Protein AF-A0A5S9MCW6-F1 (afdb_monomer_lite)

Secondary structure (DSSP, 8-state):
--TTPPPGGG--S---TT-----HHHHSPPP----GGGSS-S--EE--GGGEETTTTEE---EE-

pLDDT: mean 87.69, std 8.97, range [53.16, 95.38]

Structure (mmCIF, N/CA/C/O backbone):
data_AF-A0A5S9MCW6-F1
#
_entry.id   AF-A0A5S9MCW6-F1
#
loop_
_atom_site.group_PDB
_atom_site.id
_atom_site.type_symbol
_atom_site.label_atom_id
_atom_site.label_alt_id
_atom_site.label_comp_id
_atom_site.label_asym_id
_atom_site.label_entity_id
_atom_site.label_seq_id
_atom_site.pdbx_PDB_ins_code
_atom_site.Cartn_x
_atom_site.Cartn_y
_atom_site.Cartn_z
_atom_site.occupancy
_atom_site.B_iso_or_equiv
_atom_site.auth_seq_id
_atom_site.auth_comp_id
_atom_site.auth_asym_id
_atom_site.auth_atom_id
_atom_site.pdbx_PDB_model_num
ATOM 1 N N . MET A 1 1 ? 15.642 14.835 -13.923 1.00 53.72 1 MET A N 1
ATOM 2 C CA . MET A 1 1 ? 14.703 13.741 -13.577 1.00 53.72 1 MET A CA 1
ATOM 3 C C . MET A 1 1 ? 15.416 12.380 -13.575 1.00 53.72 1 MET A C 1
ATOM 5 O O . MET A 1 1 ? 14.759 11.367 -13.754 1.00 53.72 1 MET A O 1
ATOM 9 N N . GLU A 1 2 ? 16.736 12.329 -13.361 1.00 53.16 2 GLU A N 1
ATOM 10 C CA . GLU A 1 2 ? 17.536 11.092 -13.490 1.00 53.16 2 GLU A CA 1
ATOM 11 C C . GLU A 1 2 ? 17.768 10.357 -12.156 1.00 53.16 2 GLU A C 1
ATOM 13 O O . GLU A 1 2 ? 18.352 9.284 -12.135 1.00 53.16 2 GLU A O 1
ATOM 18 N N . GLU A 1 3 ? 17.300 10.893 -11.029 1.00 57.00 3 GLU A N 1
ATOM 19 C CA . GLU A 1 3 ? 17.825 10.517 -9.704 1.00 57.00 3 GLU A CA 1
ATOM 20 C C . GLU A 1 3 ? 17.180 9.287 -9.042 1.00 57.00 3 GLU A C 1
ATOM 22 O O . GLU A 1 3 ? 17.447 9.009 -7.878 1.00 57.00 3 GLU A O 1
ATOM 27 N N . ALA A 1 4 ? 16.341 8.527 -9.746 1.00 63.53 4 ALA A N 1
ATOM 28 C CA . ALA A 1 4 ? 15.588 7.428 -9.130 1.00 63.53 4 ALA A CA 1
ATOM 29 C C . ALA A 1 4 ? 15.795 6.060 -9.796 1.00 63.53 4 ALA A C 1
ATOM 31 O O . ALA A 1 4 ? 15.129 5.100 -9.409 1.00 63.53 4 ALA A O 1
ATOM 32 N N . ILE A 1 5 ? 16.670 5.951 -10.796 1.00 79.81 5 ILE A N 1
ATOM 33 C CA . ILE A 1 5 ? 16.876 4.702 -11.536 1.00 79.81 5 ILE A CA 1
ATOM 34 C C . ILE A 1 5 ? 17.827 3.801 -10.741 1.00 79.81 5 ILE A C 1
ATOM 36 O O . ILE A 1 5 ? 18.913 4.227 -10.357 1.00 79.81 5 ILE A O 1
ATOM 40 N N . LEU A 1 6 ? 17.404 2.566 -10.464 1.00 85.81 6 LEU A N 1
ATOM 41 C CA . LEU A 1 6 ? 18.260 1.558 -9.829 1.00 85.81 6 LEU A CA 1
ATOM 42 C C . LEU A 1 6 ? 19.429 1.190 -10.767 1.00 85.81 6 LEU A C 1
ATOM 44 O O . LEU A 1 6 ? 19.189 0.995 -11.962 1.00 85.81 6 LEU A O 1
ATOM 48 N N . PRO A 1 7 ? 20.667 1.055 -10.253 1.00 84.94 7 PRO A N 1
ATOM 49 C CA . PRO A 1 7 ? 21.817 0.667 -11.067 1.00 84.94 7 PRO A CA 1
ATOM 50 C C . PRO A 1 7 ? 21.637 -0.741 -11.647 1.00 84.94 7 PRO A C 1
ATOM 52 O O . PRO A 1 7 ? 21.002 -1.594 -11.027 1.00 84.94 7 PRO A O 1
ATOM 55 N N . ASP A 1 8 ? 22.217 -0.992 -12.823 1.00 81.69 8 ASP A N 1
ATOM 56 C CA . ASP A 1 8 ? 22.005 -2.232 -13.588 1.00 81.69 8 ASP A CA 1
ATOM 57 C C . ASP A 1 8 ? 22.402 -3.504 -12.818 1.00 81.69 8 ASP A C 1
ATOM 59 O O . ASP A 1 8 ? 21.760 -4.538 -12.971 1.00 81.69 8 ASP A O 1
ATOM 63 N N . GLU A 1 9 ? 23.395 -3.426 -11.926 1.00 84.56 9 GLU A N 1
ATOM 64 C CA . GLU A 1 9 ? 23.824 -4.548 -11.074 1.00 84.56 9 GLU A CA 1
ATOM 65 C C . GLU A 1 9 ? 22.765 -4.970 -10.033 1.00 84.56 9 GLU A C 1
ATOM 67 O O . GLU A 1 9 ? 22.762 -6.116 -9.586 1.00 84.56 9 GLU A O 1
ATOM 72 N N . GLU A 1 10 ? 21.853 -4.066 -9.648 1.00 84.81 10 GLU A N 1
ATOM 73 C CA . GLU A 1 10 ? 20.742 -4.351 -8.723 1.00 84.81 10 GLU A CA 1
ATOM 74 C C . GLU A 1 10 ? 19.470 -4.828 -9.456 1.00 84.81 10 GLU A C 1
ATOM 76 O O . GLU A 1 10 ? 18.517 -5.288 -8.818 1.00 84.81 10 GLU A O 1
ATOM 81 N N . GLN A 1 11 ? 19.421 -4.732 -10.788 1.00 89.25 11 GLN A N 1
ATOM 82 C CA . GLN A 1 11 ? 18.246 -5.112 -11.569 1.00 89.25 11 GLN A CA 1
ATOM 83 C C . GLN A 1 11 ? 18.184 -6.635 -11.730 1.00 89.25 11 GLN A C 1
ATOM 85 O O . GLN A 1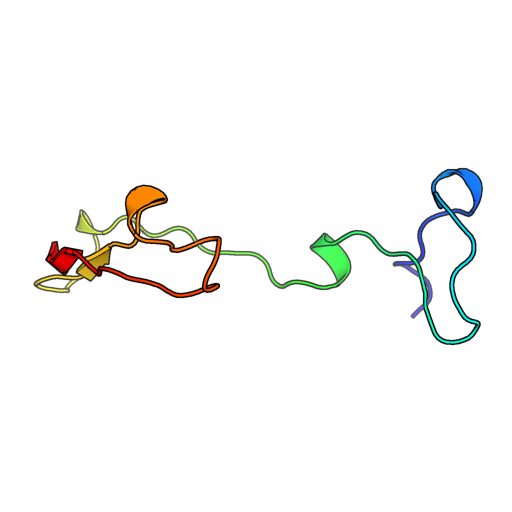 11 ? 19.085 -7.270 -12.267 1.00 89.25 11 GLN A O 1
ATOM 90 N N . SER A 1 12 ? 17.092 -7.251 -11.267 1.00 89.19 12 SER A N 1
ATOM 91 C CA . SER A 1 12 ? 16.976 -8.719 -11.250 1.00 89.19 12 SER A CA 1
ATOM 92 C C . SER A 1 12 ? 16.746 -9.340 -12.633 1.00 89.19 12 SER A C 1
ATOM 94 O O . SER A 1 12 ? 17.014 -10.525 -12.822 1.00 89.19 12 SER A O 1
ATOM 96 N N . TYR A 1 13 ? 16.183 -8.577 -13.573 1.00 91.81 13 TYR A N 1
ATOM 97 C CA . TYR A 1 13 ? 15.870 -9.020 -14.931 1.00 91.81 13 TYR A CA 1
ATOM 98 C C . TYR A 1 13 ? 15.644 -7.830 -15.872 1.00 91.81 13 TYR A C 1
ATOM 100 O O . TYR A 1 13 ? 15.324 -6.720 -15.433 1.00 91.81 13 TYR A O 1
ATOM 108 N N . GLU A 1 14 ? 15.755 -8.096 -17.176 1.00 91.12 14 GLU A N 1
ATOM 109 C CA . GLU A 1 14 ? 15.444 -7.132 -18.232 1.00 91.12 14 GLU A CA 1
ATOM 110 C C . GLU A 1 14 ? 13.944 -6.814 -18.271 1.00 91.12 14 GLU A C 1
ATOM 112 O O . GLU A 1 14 ? 13.096 -7.707 -18.341 1.00 91.12 14 GLU A O 1
ATOM 117 N N . VAL A 1 15 ? 13.613 -5.525 -18.261 1.00 92.06 15 VAL A N 1
ATOM 118 C CA . VAL A 1 15 ? 12.237 -5.024 -18.371 1.00 92.06 15 VAL A CA 1
ATOM 119 C C . VAL A 1 15 ? 11.979 -4.451 -19.771 1.00 92.06 15 VAL A C 1
ATOM 121 O O . VAL A 1 15 ? 12.922 -4.108 -20.487 1.00 92.06 15 VAL A O 1
ATOM 124 N N . PRO A 1 16 ? 10.712 -4.326 -20.209 1.00 95.19 16 PRO A N 1
ATOM 125 C CA . PRO A 1 16 ? 10.391 -3.678 -21.479 1.00 95.19 16 PRO A CA 1
ATOM 126 C C . PRO A 1 16 ? 10.971 -2.259 -21.577 1.00 95.19 16 PRO A C 1
ATOM 128 O O . PRO A 1 16 ? 11.106 -1.568 -20.573 1.00 95.19 16 PRO A O 1
ATOM 131 N N . ARG A 1 17 ? 11.238 -1.774 -22.800 1.00 88.88 17 ARG A N 1
ATOM 132 C CA . ARG A 1 17 ? 11.917 -0.478 -23.049 1.00 88.88 17 ARG A CA 1
ATOM 133 C C . ARG A 1 17 ? 11.267 0.747 -22.391 1.00 88.88 17 ARG A C 1
ATOM 135 O O . ARG A 1 17 ? 11.916 1.776 -22.261 1.00 88.88 17 ARG A O 1
ATOM 142 N N . ASN A 1 18 ? 9.984 0.672 -22.052 1.00 91.94 18 ASN A N 1
ATOM 143 C CA . ASN A 1 18 ? 9.225 1.749 -21.417 1.00 91.94 18 ASN A CA 1
ATOM 144 C C . ASN A 1 18 ? 9.076 1.586 -19.893 1.00 91.94 18 ASN A C 1
ATOM 146 O O . ASN A 1 18 ? 8.288 2.307 -19.287 1.00 91.94 18 ASN A O 1
ATOM 150 N N . TRP A 1 19 ? 9.773 0.622 -19.292 1.00 91.50 19 TRP A N 1
ATOM 151 C CA . TRP A 1 19 ? 9.786 0.361 -17.856 1.00 91.50 19 TRP A CA 1
ATOM 152 C C . TRP A 1 19 ? 11.152 0.727 -17.290 1.00 91.50 19 TRP A C 1
ATOM 154 O O . TRP A 1 19 ? 12.162 0.682 -17.988 1.00 91.50 19 TRP A O 1
ATOM 164 N N . VAL A 1 20 ? 11.178 1.085 -16.011 1.00 90.44 20 VAL A N 1
ATOM 165 C CA . VAL A 1 20 ? 12.405 1.426 -15.298 1.00 90.44 20 VAL A CA 1
ATOM 166 C C . VAL A 1 20 ? 12.357 0.834 -13.900 1.00 90.44 20 VAL A C 1
ATOM 168 O O . VAL A 1 20 ? 11.308 0.829 -13.253 1.00 90.44 20 VAL A O 1
ATOM 171 N N . TRP A 1 21 ? 13.492 0.330 -13.432 1.00 91.88 21 TRP A N 1
ATOM 172 C CA . TRP A 1 21 ? 13.644 -0.093 -12.050 1.00 91.88 21 TRP A CA 1
ATOM 173 C C . TRP A 1 21 ? 13.846 1.127 -11.153 1.00 91.88 21 TRP A C 1
ATOM 175 O O . TRP A 1 21 ? 14.690 1.979 -11.418 1.00 91.88 21 TRP A O 1
ATOM 185 N N . THR A 1 22 ? 13.082 1.210 -10.067 1.00 91.31 22 THR A N 1
ATOM 186 C CA . THR A 1 22 ? 13.244 2.247 -9.042 1.00 91.31 22 THR A CA 1
ATOM 187 C C . THR A 1 22 ? 12.951 1.685 -7.653 1.00 91.31 22 THR A C 1
ATOM 189 O O . THR A 1 22 ? 12.297 0.647 -7.521 1.00 91.31 22 THR A O 1
ATOM 192 N N . ARG A 1 23 ? 13.426 2.359 -6.600 1.00 89.62 23 ARG A N 1
ATOM 193 C CA . ARG A 1 23 ? 13.055 2.031 -5.217 1.00 89.62 23 ARG A CA 1
ATOM 194 C C . ARG A 1 23 ? 11.599 2.425 -4.970 1.00 89.62 23 ARG A C 1
ATOM 196 O O . ARG A 1 23 ? 11.146 3.470 -5.427 1.00 89.62 23 ARG A O 1
ATOM 203 N N . VAL A 1 24 ? 10.871 1.609 -4.206 1.00 90.81 24 VAL A N 1
ATOM 204 C CA . VAL A 1 24 ? 9.446 1.848 -3.898 1.00 90.81 24 VAL A CA 1
ATOM 205 C C . VAL A 1 24 ? 9.226 3.230 -3.275 1.00 90.81 24 VAL A C 1
ATOM 207 O O . VAL A 1 24 ? 8.263 3.903 -3.624 1.00 90.81 24 VAL A O 1
ATOM 210 N N . GLU A 1 25 ? 10.144 3.682 -2.421 1.00 90.56 25 GLU A N 1
ATOM 211 C CA . GLU A 1 25 ? 10.113 5.005 -1.780 1.00 90.56 25 GLU A CA 1
ATOM 212 C C . GLU A 1 25 ? 10.071 6.183 -2.767 1.00 90.56 25 GLU A C 1
ATOM 214 O O . GLU A 1 25 ? 9.503 7.220 -2.445 1.00 90.56 25 GLU A O 1
ATOM 219 N N . ASN A 1 26 ? 10.591 6.012 -3.987 1.00 90.75 26 ASN A N 1
ATOM 220 C CA . ASN A 1 26 ? 10.538 7.038 -5.032 1.00 90.75 26 ASN A CA 1
ATOM 221 C C . ASN A 1 26 ? 9.172 7.090 -5.734 1.00 90.75 26 ASN A C 1
ATOM 223 O O . ASN A 1 26 ? 8.849 8.073 -6.398 1.00 90.75 26 ASN A O 1
ATOM 227 N N . ALA A 1 27 ? 8.378 6.022 -5.619 1.00 90.19 27 ALA A N 1
ATOM 228 C CA . ALA A 1 27 ? 7.083 5.877 -6.277 1.00 90.19 27 ALA A CA 1
ATOM 229 C C . ALA A 1 27 ? 5.894 6.158 -5.343 1.00 90.19 27 ALA A C 1
ATOM 231 O O . ALA A 1 27 ? 4.784 6.402 -5.822 1.00 90.19 27 ALA A O 1
ATOM 232 N N . ILE A 1 28 ? 6.097 6.118 -4.021 1.00 93.06 28 ILE A N 1
ATOM 233 C CA . ILE A 1 28 ? 5.033 6.292 -3.026 1.00 93.06 28 ILE A CA 1
ATOM 234 C C . ILE A 1 28 ? 5.290 7.497 -2.124 1.00 93.06 28 ILE A C 1
ATOM 236 O O . ILE A 1 28 ? 6.422 7.883 -1.862 1.00 93.06 28 ILE A O 1
ATOM 240 N N . LYS A 1 29 ? 4.211 8.088 -1.609 1.00 93.56 29 LYS A N 1
ATOM 241 C CA . LYS A 1 29 ? 4.307 9.140 -0.591 1.00 93.56 29 LYS A CA 1
ATOM 242 C C . LYS A 1 29 ? 4.625 8.534 0.780 1.00 93.56 29 LYS A C 1
ATOM 244 O O . LYS A 1 29 ? 4.224 7.394 1.035 1.00 93.56 29 LYS A O 1
ATOM 249 N N . PRO A 1 30 ? 5.277 9.293 1.680 1.00 92.81 30 PRO A N 1
ATOM 250 C CA . PRO A 1 30 ? 5.444 8.865 3.062 1.00 92.81 30 PRO A CA 1
ATOM 251 C C . PRO A 1 30 ? 4.082 8.612 3.715 1.00 92.81 30 PRO A C 1
ATOM 253 O O . PRO A 1 30 ? 3.096 9.295 3.428 1.00 92.81 30 PRO A O 1
ATOM 256 N N . MET A 1 31 ? 4.038 7.610 4.587 1.00 93.75 31 MET A N 1
ATOM 257 C CA . MET A 1 31 ? 2.851 7.275 5.368 1.00 93.75 31 MET A CA 1
ATOM 258 C C . MET A 1 31 ? 2.868 8.017 6.705 1.00 93.75 31 MET A C 1
ATOM 260 O O . MET A 1 31 ? 3.929 8.288 7.265 1.00 93.75 31 MET A O 1
ATOM 264 N N . GLU A 1 32 ? 1.682 8.300 7.237 1.00 92.12 32 GLU A N 1
ATOM 265 C CA . GLU A 1 32 ? 1.509 8.920 8.549 1.00 92.12 32 GLU A CA 1
ATOM 266 C C . GLU A 1 32 ? 0.960 7.912 9.559 1.00 92.12 32 GLU A C 1
ATOM 268 O O . GLU A 1 32 ? 0.070 7.117 9.251 1.00 92.12 32 GLU A O 1
ATOM 273 N N . THR A 1 33 ? 1.452 7.994 10.794 1.00 92.00 33 THR A N 1
ATOM 274 C CA . THR A 1 33 ? 0.950 7.205 11.922 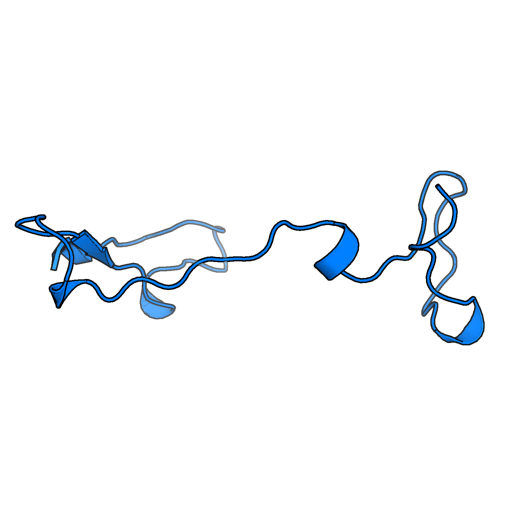1.00 92.00 33 THR A CA 1
ATOM 275 C C . THR A 1 33 ? 0.199 8.117 12.876 1.00 92.00 33 THR A C 1
ATOM 277 O O . THR A 1 33 ? 0.688 9.184 13.245 1.00 92.00 33 THR A O 1
ATOM 280 N N . ARG A 1 34 ? -0.986 7.688 13.314 1.00 88.88 34 ARG A N 1
ATOM 281 C CA . ARG A 1 34 ? -1.801 8.421 14.287 1.00 88.88 34 ARG A CA 1
ATOM 282 C C . ARG A 1 34 ? -2.206 7.494 15.419 1.00 88.88 34 ARG A C 1
ATOM 284 O O . ARG A 1 34 ? -2.596 6.355 15.184 1.00 88.88 34 ARG A O 1
ATOM 291 N N . GLU A 1 35 ? -2.137 7.996 16.645 1.00 89.25 35 GLU A N 1
ATOM 292 C CA . GLU A 1 35 ? -2.654 7.289 17.813 1.00 89.25 35 GLU A CA 1
ATOM 293 C C . GLU A 1 35 ? -4.174 7.467 17.881 1.00 89.25 35 GLU A C 1
ATOM 295 O O . GLU A 1 35 ? -4.627 8.597 18.085 1.00 89.25 35 GLU A O 1
ATOM 300 N N . PRO A 1 36 ? -4.980 6.393 17.776 1.00 88.31 36 PRO A N 1
ATOM 301 C CA . PRO A 1 36 ? -6.435 6.532 17.746 1.00 88.31 36 PRO A CA 1
ATOM 302 C C . PRO A 1 36 ? -7.014 7.196 18.999 1.00 88.31 36 PRO A C 1
ATOM 304 O O . PRO A 1 36 ? -7.978 7.941 18.910 1.00 88.31 36 PRO A O 1
ATOM 307 N N . LYS A 1 37 ? -6.374 7.001 20.162 1.00 85.44 37 LYS A N 1
ATOM 308 C CA . LYS A 1 37 ? -6.773 7.616 21.442 1.00 85.44 37 LYS A CA 1
ATOM 309 C C . LYS A 1 37 ? -6.647 9.142 21.470 1.00 85.44 37 LYS A C 1
ATOM 311 O O . LYS A 1 37 ? -7.224 9.770 22.346 1.00 85.44 37 LYS A O 1
ATOM 316 N N . LYS A 1 38 ? -5.838 9.717 20.578 1.00 86.50 38 LYS A N 1
ATOM 317 C CA . LYS A 1 38 ? -5.616 11.166 20.464 1.00 86.50 38 LYS A CA 1
ATOM 318 C C . LYS A 1 38 ? -6.480 11.794 19.368 1.00 86.50 38 LYS A C 1
ATOM 320 O O . LYS A 1 38 ? -6.285 12.959 19.039 1.00 86.50 38 LYS A O 1
ATOM 325 N N . LEU A 1 39 ? -7.366 11.017 18.745 1.00 85.25 39 LEU A N 1
ATOM 326 C CA . LEU A 1 39 ? -8.318 11.519 17.764 1.00 85.25 39 LEU A CA 1
ATOM 327 C C . LEU A 1 39 ? -9.582 11.961 18.500 1.00 85.25 39 LEU A C 1
ATOM 329 O O . LEU A 1 39 ? -10.097 11.207 19.318 1.00 85.25 39 LEU A O 1
ATOM 333 N N . ASP A 1 40 ? -10.130 13.120 18.141 1.00 80.00 40 ASP A N 1
ATOM 334 C CA . ASP A 1 40 ? -11.414 13.622 18.665 1.00 80.00 40 ASP A CA 1
ATOM 335 C C . ASP A 1 40 ? -12.635 12.838 18.127 1.00 80.00 40 ASP A C 1
ATOM 337 O O . ASP A 1 40 ? -13.756 13.341 18.085 1.00 80.00 40 ASP A O 1
ATOM 341 N N . GLY A 1 41 ? -12.422 11.609 17.652 1.00 77.69 41 GLY A N 1
ATOM 342 C CA . GLY A 1 41 ? -13.458 10.740 17.110 1.00 77.69 41 GLY A CA 1
ATOM 343 C C . GLY A 1 41 ? -13.987 9.774 18.163 1.00 77.69 41 GLY A C 1
ATOM 344 O O . GLY A 1 41 ? -13.218 9.177 18.909 1.00 77.69 41 GLY A O 1
ATOM 345 N N . GLU A 1 42 ? -15.303 9.562 18.174 1.00 77.19 42 GLU A N 1
ATOM 346 C CA . GLU A 1 42 ? -15.954 8.582 19.058 1.00 77.19 42 GLU A CA 1
ATOM 347 C C . GLU A 1 42 ? -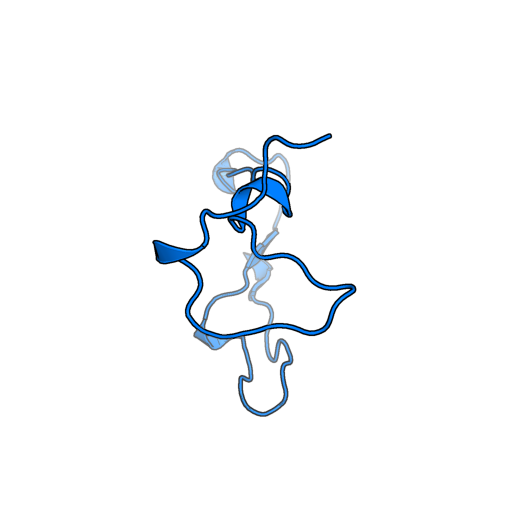15.598 7.130 18.703 1.00 77.19 42 GLU A C 1
ATOM 349 O O . GLU A 1 42 ? -15.663 6.252 19.561 1.00 77.19 42 GLU A O 1
ATOM 354 N N . ALA A 1 43 ? -15.249 6.874 17.436 1.00 85.94 43 ALA A N 1
ATOM 355 C CA . ALA A 1 43 ? -14.828 5.567 16.954 1.00 85.94 43 ALA A CA 1
ATOM 356 C C . ALA A 1 43 ? -13.993 5.653 15.665 1.00 85.94 43 ALA A C 1
ATOM 358 O O . ALA A 1 43 ? -14.082 6.621 14.907 1.00 85.94 43 ALA A O 1
ATOM 359 N N . PHE A 1 44 ? -13.238 4.597 15.367 1.00 90.19 44 PHE A N 1
ATOM 360 C CA . PHE A 1 44 ? -12.493 4.428 14.121 1.00 90.19 44 PHE A CA 1
ATOM 361 C C . PHE A 1 44 ? -12.648 3.018 13.538 1.00 90.19 44 PHE A C 1
ATOM 363 O O . PHE A 1 44 ? -12.988 2.049 14.222 1.00 90.19 44 PHE A O 1
ATOM 370 N N . HIS A 1 45 ? -12.402 2.908 12.233 1.00 91.31 45 HIS A N 1
ATOM 371 C CA . HIS A 1 45 ? -12.357 1.631 11.534 1.00 91.31 45 HIS A CA 1
ATOM 372 C C . HIS A 1 45 ? -10.971 1.006 11.678 1.00 91.31 45 HIS A C 1
ATOM 374 O O . HIS A 1 45 ? -9.962 1.624 11.344 1.00 91.31 45 HIS A O 1
ATOM 380 N N . TYR A 1 46 ? -10.937 -0.235 12.149 1.00 91.38 46 TYR A N 1
ATOM 381 C CA . TYR A 1 46 ? -9.728 -1.022 12.312 1.00 91.38 46 TYR A CA 1
ATOM 382 C C . TYR A 1 46 ? -9.741 -2.213 11.353 1.00 91.38 46 TYR A C 1
ATOM 384 O O . TYR A 1 46 ? -10.685 -3.013 11.345 1.00 91.38 46 TYR A O 1
ATOM 392 N N . ILE A 1 47 ? -8.684 -2.308 10.548 1.00 93.44 47 ILE A N 1
ATOM 393 C CA . ILE A 1 47 ? -8.448 -3.380 9.582 1.00 93.44 47 ILE A CA 1
ATOM 394 C C . ILE A 1 47 ? -7.169 -4.097 10.022 1.00 93.44 47 ILE A C 1
ATOM 396 O O . ILE A 1 47 ? -6.090 -3.511 10.000 1.00 93.44 47 ILE A O 1
ATOM 400 N N . ASP A 1 48 ? -7.309 -5.345 10.457 1.00 92.81 48 ASP A N 1
ATOM 401 C CA . ASP A 1 48 ? -6.203 -6.236 10.828 1.00 92.81 48 ASP A CA 1
ATOM 402 C C . ASP A 1 48 ? -5.876 -7.161 9.636 1.00 92.81 48 ASP A C 1
ATOM 404 O O . ASP A 1 48 ? -6.637 -7.244 8.672 1.00 92.81 48 ASP A O 1
ATOM 408 N N . VAL A 1 49 ? -4.771 -7.896 9.683 1.00 92.50 49 VAL A N 1
ATOM 409 C CA . VAL A 1 49 ? -4.420 -8.919 8.688 1.00 92.50 49 VAL A CA 1
ATOM 410 C C . VAL A 1 49 ? -5.532 -9.972 8.567 1.00 92.50 49 VAL A C 1
ATOM 412 O O . VAL A 1 49 ? -5.844 -10.409 7.460 1.00 92.50 49 VAL A O 1
ATOM 415 N N . ASP A 1 50 ? -6.195 -10.325 9.679 1.00 93.06 50 ASP A N 1
ATOM 416 C CA . ASP A 1 50 ? -7.339 -11.257 9.697 1.00 93.06 50 ASP A CA 1
ATOM 417 C C . ASP A 1 50 ? -8.568 -10.755 8.912 1.00 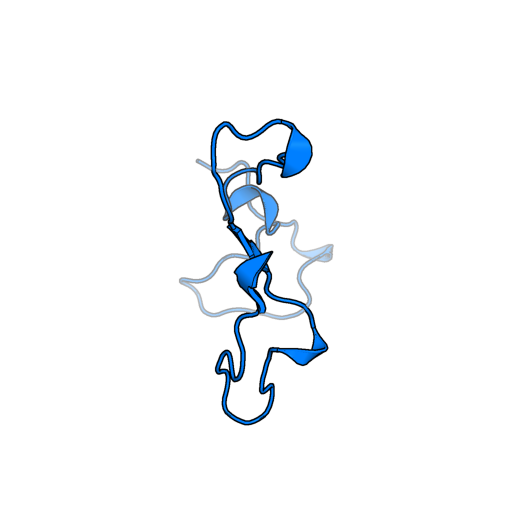93.06 50 ASP A C 1
ATOM 419 O O . ASP A 1 50 ? -9.478 -11.527 8.585 1.00 93.06 50 ASP A O 1
ATOM 423 N N . ALA A 1 51 ? -8.607 -9.460 8.597 1.00 94.56 51 ALA A N 1
ATOM 424 C CA . ALA A 1 51 ? -9.702 -8.833 7.888 1.00 94.56 51 ALA A CA 1
ATOM 425 C C . ALA A 1 51 ? -9.616 -8.998 6.371 1.00 94.56 51 ALA A C 1
ATOM 427 O O . ALA A 1 51 ? -10.615 -8.769 5.685 1.00 94.56 51 ALA A O 1
ATOM 428 N N . ILE A 1 52 ? -8.461 -9.400 5.837 1.00 95.38 52 ILE A N 1
ATOM 429 C CA . ILE A 1 52 ? -8.195 -9.428 4.398 1.00 95.38 52 ILE A CA 1
ATOM 430 C C . ILE A 1 52 ? -8.367 -10.840 3.822 1.00 95.38 52 ILE A C 1
ATOM 432 O O . ILE A 1 52 ? -7.804 -11.825 4.297 1.00 95.38 52 ILE A O 1
ATOM 436 N N . ASP A 1 53 ? -9.138 -10.945 2.740 1.00 94.38 53 ASP A N 1
ATOM 437 C CA . ASP A 1 53 ? -9.193 -12.120 1.877 1.00 94.38 53 ASP A CA 1
ATOM 438 C C . ASP A 1 53 ? -8.088 -12.065 0.824 1.00 94.38 53 ASP A C 1
ATOM 440 O O . ASP A 1 53 ? -8.266 -11.451 -0.224 1.00 94.38 53 ASP A O 1
ATOM 444 N N . ASN A 1 54 ? -6.978 -12.768 1.030 1.00 93.19 54 ASN A N 1
ATOM 445 C CA . ASN A 1 54 ? -5.913 -12.804 0.021 1.00 93.19 54 ASN A CA 1
ATOM 446 C C . ASN A 1 54 ? -6.306 -13.552 -1.265 1.00 93.19 54 ASN A C 1
ATOM 448 O O . ASN A 1 54 ? -5.706 -13.324 -2.310 1.00 93.19 54 ASN A O 1
ATOM 452 N N . LYS A 1 55 ? -7.309 -14.440 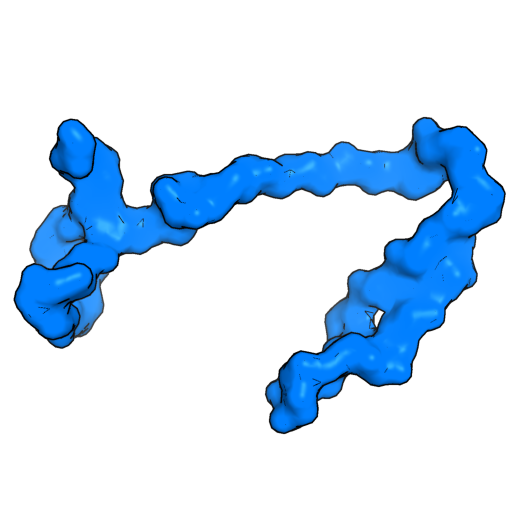-1.236 1.00 94.06 55 LYS A N 1
ATOM 453 C CA . LYS A 1 55 ? -7.747 -15.148 -2.451 1.00 94.06 55 LYS A CA 1
ATOM 454 C C . LYS A 1 55 ? -8.665 -14.284 -3.301 1.00 94.06 55 LYS A C 1
ATOM 456 O O . LYS A 1 55 ? -8.604 -14.348 -4.522 1.00 94.06 55 LYS A O 1
ATOM 461 N N . LYS A 1 56 ? -9.522 -13.494 -2.653 1.00 93.94 56 LYS A N 1
ATOM 462 C CA . LYS A 1 56 ? -10.462 -12.596 -3.337 1.00 93.94 56 LYS A CA 1
ATOM 463 C C . LYS A 1 56 ? -9.951 -11.162 -3.471 1.00 93.94 56 LYS A C 1
ATOM 465 O O . LYS A 1 56 ? -10.585 -10.395 -4.178 1.00 93.94 56 LYS A O 1
ATOM 470 N N . GLN A 1 57 ? -8.833 -10.822 -2.825 1.00 92.06 57 GLN A N 1
ATOM 471 C CA . GLN A 1 57 ? -8.253 -9.475 -2.765 1.00 92.06 57 GLN A CA 1
ATOM 472 C C . GLN A 1 57 ? -9.253 -8.438 -2.213 1.00 92.06 57 GLN A C 1
ATOM 474 O O . GLN A 1 57 ? -9.435 -7.363 -2.776 1.00 92.06 57 GLN A O 1
ATOM 479 N N . LEU A 1 58 ? -9.948 -8.782 -1.119 1.00 93.88 58 LEU A N 1
ATOM 480 C CA . LEU A 1 58 ? -11.029 -7.968 -0.539 1.00 93.88 58 LEU A CA 1
ATOM 481 C C . LEU A 1 58 ? -10.923 -7.858 0.984 1.00 93.88 58 LEU A C 1
ATOM 483 O O . LEU A 1 58 ? -10.517 -8.805 1.653 1.00 93.88 58 LEU A O 1
ATOM 487 N N . VAL A 1 59 ? -11.386 -6.738 1.542 1.00 93.00 59 VAL A N 1
ATOM 488 C CA . VAL A 1 59 ? -11.598 -6.591 2.991 1.00 93.00 59 VAL A CA 1
ATOM 489 C C . VAL A 1 59 ? -12.914 -7.286 3.360 1.00 93.00 59 VAL A C 1
ATOM 491 O O . VAL A 1 59 ? -13.983 -6.860 2.930 1.00 93.00 59 VAL A O 1
ATOM 494 N N . ARG A 1 60 ? -12.852 -8.375 4.133 1.00 91.56 60 ARG A N 1
ATOM 495 C CA . ARG A 1 60 ? -14.026 -9.165 4.553 1.00 91.56 60 ARG A CA 1
ATOM 496 C C . ARG A 1 60 ? -14.757 -8.563 5.745 1.00 91.56 60 ARG A C 1
ATOM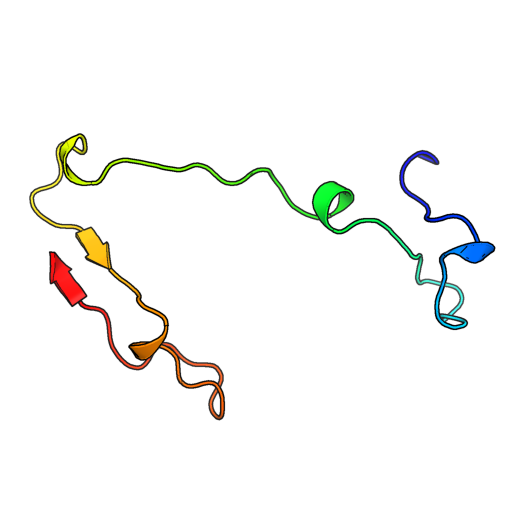 498 O O . ARG A 1 60 ? -15.964 -8.738 5.871 1.00 91.56 60 ARG A O 1
ATOM 505 N N . GLN A 1 61 ? -14.019 -7.930 6.649 1.00 89.19 61 GLN A N 1
ATOM 506 C CA . GLN A 1 61 ? -14.542 -7.421 7.913 1.00 89.19 61 GLN A CA 1
ATOM 507 C C . GLN A 1 61 ? -13.855 -6.111 8.282 1.00 89.19 61 GLN A C 1
ATOM 509 O O . GLN A 1 61 ? -12.666 -5.940 8.052 1.00 89.19 61 GLN A O 1
ATOM 514 N N . ILE A 1 62 ? -14.598 -5.186 8.877 1.00 90.62 62 ILE A N 1
ATOM 515 C CA . ILE A 1 62 ? -14.049 -3.946 9.425 1.00 90.62 62 ILE A CA 1
ATOM 516 C C . ILE A 1 62 ? -14.542 -3.851 10.865 1.00 90.62 62 ILE A C 1
ATOM 518 O O . ILE A 1 62 ? -15.747 -3.902 11.114 1.00 90.62 62 ILE A O 1
ATOM 522 N N . LYS A 1 63 ? -13.616 -3.750 11.822 1.00 91.06 63 LYS A N 1
ATOM 523 C CA . LYS A 1 63 ? -13.953 -3.636 13.247 1.00 91.06 63 LYS A CA 1
ATOM 524 C C . LYS A 1 63 ? -14.134 -2.152 13.580 1.00 91.06 63 LYS A C 1
ATOM 526 O O . LYS A 1 63 ? -13.298 -1.340 13.194 1.00 91.06 63 LYS A O 1
ATOM 531 N N . ARG A 1 64 ? -15.200 -1.791 14.298 1.00 88.75 64 ARG A N 1
ATOM 532 C CA . ARG A 1 64 ? -15.386 -0.436 14.843 1.00 88.75 64 ARG A CA 1
ATOM 533 C C . ARG A 1 64 ? -14.842 -0.400 16.272 1.00 88.75 64 ARG A C 1
ATOM 535 O O . ARG A 1 64 ? -15.213 -1.263 17.071 1.00 88.75 64 ARG A O 1
ATOM 542 N N . LYS A 1 65 ? -13.935 0.527 16.561 1.00 82.38 65 LYS A N 1
ATOM 543 C CA . LYS A 1 65 ? -13.215 0.640 17.837 1.00 82.38 65 LYS A CA 1
ATOM 544 C C . LYS A 1 65 ? -13.292 2.037 18.401 1.00 82.38 65 LYS A C 1
ATOM 546 O O . LYS A 1 65 ? -13.409 2.960 17.573 1.00 82.38 65 LYS A O 1
#

Foldseek 3Di:
DPPFADDPVPDPDDDPPPDGDGDVPVVDDDDDDDDPVPDPDPWDWDQDPVQADPVVRDRNDIDID

Organism: Bacillus safensis (NCBI:txid561879)

Sequence (65 aa):
MEEAILPDEEQSYEVPRNWVWTRVENAIKPMETREPKKLDGEAFHYIDVDAIDNKKQLVRQIKRK

Radius of gyration: 19.14 Å; chains: 1; bounding box: 40×29×44 Å

InterPro domains:
  IPR044946 Type I restriction modification DNA specificity domain superfamily [G3DSA:3.90.220.20] (15-63)